Protein AF-A0A1D9G0J6-F1 (afdb_monomer)

Foldseek 3Di:
DDDDDDDPPPPPPPPDDPDPPDPVVVVVVVVVVLVPDDPVVVVVVVVVCVVCVVVVVVVVVLVVCVVVVVDDLVNDDPVVSVVVVCVVVVHPDDDAPDPVRVCVVVVD

Organism: Moorena producens (strain JHB) (NCBI:txid1454205)

Sequence (108 aa):
MSAVGGCQSATISINTVSQKQPMTKLIQETFEQIAQLSEEQQNALAIFLQKHLALILQQAEREKRIEENTYTINDFNEETQQAIINIEEQKNLTVCANKESLYNELGI

Mean predicted aligned error: 12.99 Å

Secondary structure (DSSP, 8-state):
----------------------HHHHHHHHHHHHHTS-HHHHHHHHHHHHHHHHHHHHHHHHHHHHHTT---GGGS-HHHHHHHHHHHTT-SPPPPSSHHHHHHHHT-

Nearest PDB structures (foldseek):
  4ml0-assembly2_E  TM=4.414E-01  e=3.117E-01  Escherichia coli B str. REL606

Structure (mmCIF, N/CA/C/O backbone):
data_AF-A0A1D9G0J6-F1
#
_entry.id   AF-A0A1D9G0J6-F1
#
loop_
_atom_site.group_PDB
_atom_site.id
_atom_site.type_symbol
_atom_site.label_atom_id
_atom_site.label_alt_id
_atom_site.label_comp_id
_atom_site.label_asym_id
_atom_site.label_entity_id
_atom_site.label_seq_id
_atom_site.pdbx_PDB_ins_code
_atom_site.Cartn_x
_atom_site.Cartn_y
_atom_site.Cartn_z
_atom_site.occupancy
_atom_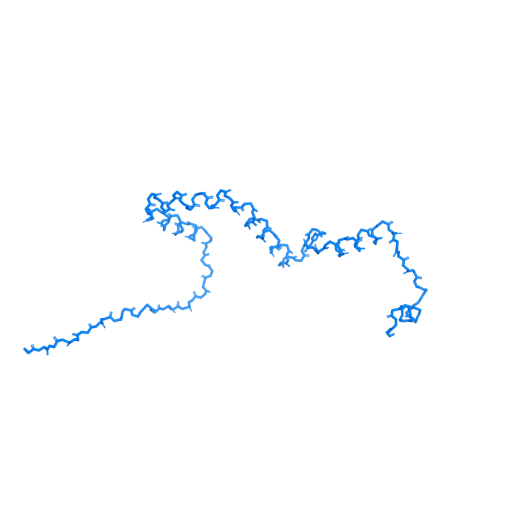site.B_iso_or_equiv
_atom_site.auth_seq_id
_atom_site.auth_comp_id
_atom_site.auth_asym_id
_atom_site.auth_atom_id
_atom_site.pdbx_PDB_model_num
ATOM 1 N N . MET A 1 1 ? -13.475 -45.121 49.593 1.00 40.81 1 MET A N 1
ATOM 2 C CA . MET A 1 1 ? -13.588 -45.735 48.255 1.00 40.81 1 MET A CA 1
ATOM 3 C C . MET A 1 1 ? -13.865 -44.620 47.270 1.00 40.81 1 MET A C 1
ATOM 5 O O . MET A 1 1 ? -14.841 -43.905 47.442 1.00 40.81 1 MET A O 1
ATOM 9 N N . SER A 1 2 ? -12.933 -44.419 46.345 1.00 39.56 2 SER A N 1
ATOM 10 C CA . SER A 1 2 ? -12.897 -43.329 45.369 1.00 39.56 2 SER A CA 1
ATOM 11 C C . SER A 1 2 ? -13.542 -43.759 44.047 1.00 39.56 2 SER A C 1
ATOM 13 O O . SER A 1 2 ? -13.296 -44.874 43.599 1.00 39.56 2 SER A O 1
ATOM 15 N N . ALA A 1 3 ? -14.294 -42.863 43.410 1.00 42.66 3 ALA A N 1
ATOM 16 C CA . ALA A 1 3 ? -14.649 -42.864 41.982 1.00 42.66 3 ALA A CA 1
ATOM 17 C C . ALA A 1 3 ? -14.933 -41.385 41.641 1.00 42.66 3 ALA A C 1
ATOM 19 O O . ALA A 1 3 ? -15.783 -40.789 42.292 1.00 42.66 3 ALA A O 1
ATOM 20 N N . VAL A 1 4 ? -14.122 -40.618 40.903 1.00 41.66 4 VAL A N 1
ATOM 21 C CA . VAL A 1 4 ? -13.587 -40.721 39.527 1.00 41.66 4 VAL A CA 1
ATOM 22 C C . VAL A 1 4 ? -14.685 -40.771 38.458 1.00 41.66 4 VAL A C 1
ATOM 24 O O . VAL A 1 4 ? -15.420 -41.747 38.379 1.00 41.66 4 VAL A O 1
ATOM 27 N N . GLY A 1 5 ? -14.697 -39.750 37.589 1.00 34.03 5 GLY A N 1
ATOM 28 C CA . GLY A 1 5 ? -15.377 -39.737 36.284 1.00 34.03 5 GLY A CA 1
ATOM 29 C C . GLY A 1 5 ? -16.600 -38.810 36.231 1.00 34.03 5 GLY A C 1
ATOM 30 O O . GLY A 1 5 ? -17.529 -38.991 36.997 1.00 34.03 5 GLY A O 1
ATOM 31 N N . GLY A 1 6 ? -16.702 -37.806 35.362 1.00 33.75 6 GLY A N 1
ATOM 32 C CA . GLY A 1 6 ? -15.866 -37.456 34.223 1.00 33.75 6 GLY A CA 1
ATOM 33 C C . GLY A 1 6 ? -16.161 -36.031 33.745 1.00 33.75 6 GLY A C 1
ATOM 34 O O . GLY A 1 6 ? -17.272 -35.522 33.888 1.00 33.75 6 GLY A O 1
ATOM 35 N N . CYS A 1 7 ? -15.131 -35.395 33.187 1.00 37.44 7 CYS A N 1
ATOM 36 C CA . CYS A 1 7 ? -15.232 -34.146 32.446 1.00 37.44 7 CYS A CA 1
ATOM 37 C C . CYS A 1 7 ? -16.198 -34.326 31.272 1.00 37.44 7 CYS A C 1
ATOM 39 O O . CYS A 1 7 ? -15.913 -35.091 30.350 1.00 37.44 7 CYS A O 1
ATOM 41 N N . GLN A 1 8 ? -17.307 -33.592 31.269 1.00 47.00 8 GLN A N 1
ATOM 42 C CA . GLN A 1 8 ? -18.067 -33.384 30.046 1.00 47.00 8 GLN A CA 1
ATOM 43 C C . GLN A 1 8 ? -17.278 -32.394 29.189 1.00 47.00 8 GLN A C 1
ATOM 45 O O . GLN A 1 8 ? -17.261 -31.191 29.440 1.00 47.00 8 GLN A O 1
ATOM 50 N N . SER A 1 9 ? -16.547 -32.933 28.216 1.00 46.94 9 SER A N 1
ATOM 51 C CA . SER A 1 9 ? -15.967 -32.152 27.131 1.00 46.94 9 SER A CA 1
ATOM 52 C C . SER A 1 9 ? -17.122 -31.552 26.329 1.00 46.94 9 SER A C 1
ATOM 54 O O . SER A 1 9 ? -17.823 -32.262 25.611 1.00 46.94 9 SER A O 1
ATOM 56 N N . ALA A 1 10 ? -17.356 -30.250 26.485 1.00 44.72 10 ALA A N 1
ATOM 57 C CA . ALA A 1 10 ? -18.235 -29.508 25.596 1.00 44.72 10 ALA A CA 1
ATOM 58 C C . ALA A 1 10 ? -17.515 -29.361 24.249 1.00 44.72 10 ALA A C 1
ATOM 60 O O . ALA A 1 10 ? -16.697 -28.467 24.047 1.00 44.72 10 ALA A O 1
ATOM 61 N N . THR A 1 11 ? -17.770 -30.298 23.339 1.00 42.00 11 THR A N 1
ATOM 62 C CA . THR A 1 11 ? -17.309 -30.206 21.955 1.00 42.00 11 THR A CA 1
ATOM 63 C C . THR A 1 11 ? -18.095 -29.096 21.260 1.00 42.00 11 THR A C 1
ATOM 65 O O . THR A 1 11 ? -19.248 -29.287 20.871 1.00 42.00 11 THR A O 1
ATOM 68 N N . ILE A 1 12 ? -17.488 -27.917 21.113 1.00 48.00 12 ILE A N 1
ATOM 69 C CA . ILE A 1 12 ? -18.024 -26.856 20.257 1.00 48.00 12 ILE A CA 1
ATOM 70 C C . ILE A 1 12 ? -17.902 -27.351 18.814 1.00 48.00 12 ILE A C 1
ATOM 72 O O . ILE A 1 12 ? -16.814 -27.409 18.245 1.00 48.00 12 ILE A O 1
ATOM 76 N N . SER A 1 13 ? -19.031 -27.761 18.239 1.00 42.25 13 SER A N 1
ATOM 77 C CA . SER A 1 13 ? -19.131 -28.121 16.826 1.00 42.25 13 SER A CA 1
ATOM 78 C C . SER A 1 13 ? -19.088 -26.841 15.998 1.00 42.25 13 SER A C 1
ATOM 80 O O . SER A 1 13 ? -20.086 -26.131 15.885 1.00 42.25 13 SER A O 1
ATOM 82 N N . ILE A 1 14 ? -17.922 -26.523 15.439 1.00 46.53 14 ILE A N 1
ATOM 83 C CA . ILE A 1 14 ? -17.772 -25.415 14.496 1.00 46.53 14 ILE A CA 1
ATOM 84 C C . ILE A 1 14 ? -18.255 -25.921 13.132 1.00 46.53 14 ILE A C 1
ATOM 86 O O . ILE A 1 14 ? -17.469 -26.402 12.319 1.00 46.53 14 ILE A O 1
ATOM 90 N N . ASN A 1 15 ? -19.568 -25.871 12.894 1.00 44.38 15 ASN A N 1
ATOM 91 C CA . ASN A 1 15 ? -20.106 -26.064 11.550 1.00 44.38 15 ASN A CA 1
ATOM 92 C C . ASN A 1 15 ? -19.705 -24.857 10.697 1.00 44.38 15 ASN A C 1
ATOM 94 O O . ASN A 1 15 ? -20.268 -23.769 10.805 1.00 44.38 15 ASN A O 1
ATOM 98 N N . THR A 1 16 ? -18.703 -25.070 9.853 1.00 51.59 16 THR A N 1
ATOM 99 C CA . THR A 1 16 ? -18.258 -24.156 8.809 1.00 51.59 16 THR A CA 1
ATOM 100 C C . THR A 1 16 ? -19.323 -24.052 7.719 1.00 51.59 16 THR A C 1
ATOM 102 O O . THR A 1 16 ? -19.362 -24.833 6.773 1.00 51.59 16 THR A O 1
ATOM 105 N N . VAL A 1 17 ? -20.180 -23.037 7.823 1.00 46.44 17 VAL A N 1
ATOM 106 C CA . VAL A 1 17 ? -20.924 -22.505 6.676 1.00 46.44 17 VAL A CA 1
ATOM 107 C C . VAL A 1 17 ? -20.405 -21.096 6.431 1.00 46.44 17 VAL A C 1
ATOM 109 O O . VAL A 1 17 ? -20.733 -20.158 7.153 1.00 46.44 17 VAL A O 1
ATOM 112 N N . SER A 1 18 ? -19.542 -20.972 5.422 1.00 48.12 18 SER A N 1
ATOM 113 C CA . SER A 1 18 ? -18.983 -19.708 4.936 1.00 48.12 18 SER A CA 1
ATOM 114 C C . SER A 1 18 ? -20.080 -18.893 4.245 1.00 48.12 18 SER A C 1
ATOM 116 O O . SER A 1 18 ? -20.194 -18.859 3.022 1.00 48.12 18 SER A O 1
ATOM 118 N N . GLN A 1 19 ? -20.950 -18.277 5.040 1.00 53.94 19 GLN A N 1
ATOM 119 C CA . GLN A 1 19 ? -21.749 -17.139 4.614 1.00 53.94 19 GLN A CA 1
ATOM 120 C C . GLN A 1 19 ? -21.083 -15.900 5.196 1.00 53.94 19 GLN A C 1
ATOM 122 O O . GLN A 1 19 ? -21.027 -15.733 6.412 1.00 53.94 19 GLN A O 1
ATOM 127 N N . LYS A 1 20 ? -20.542 -15.046 4.321 1.00 56.25 20 LYS A N 1
ATOM 128 C CA . LYS A 1 20 ? -19.987 -13.740 4.692 1.00 56.25 20 LYS A CA 1
ATOM 129 C C . LYS A 1 20 ? -21.116 -12.964 5.387 1.00 56.25 20 LYS A C 1
ATOM 131 O O . LYS A 1 20 ? -22.065 -12.548 4.723 1.00 56.25 20 LYS A O 1
ATOM 136 N N . GLN A 1 21 ? -21.084 -12.872 6.720 1.00 66.44 21 GLN A N 1
ATOM 137 C CA . GLN A 1 21 ? -22.110 -12.158 7.483 1.00 66.44 21 GLN A CA 1
ATOM 138 C C . GLN A 1 21 ? -22.208 -10.711 6.965 1.00 66.44 21 GLN A C 1
ATOM 140 O O . GLN A 1 21 ? -21.180 -10.113 6.630 1.00 66.44 21 GLN A O 1
ATOM 145 N N . PRO A 1 22 ? -23.416 -10.123 6.888 1.00 76.94 22 PRO A N 1
ATOM 146 C CA . PRO A 1 22 ? -23.558 -8.723 6.516 1.00 76.94 22 PRO A CA 1
ATOM 147 C C . PRO A 1 22 ? -22.785 -7.847 7.508 1.00 76.94 22 PRO A C 1
ATOM 149 O O . PRO A 1 22 ? -22.882 -8.043 8.719 1.00 76.94 22 PRO A O 1
ATOM 152 N N . MET A 1 23 ? -22.021 -6.884 6.987 1.00 79.38 23 MET A N 1
ATOM 153 C CA . MET A 1 23 ? -21.081 -6.052 7.754 1.00 79.38 23 MET A CA 1
ATOM 154 C C . MET A 1 23 ? -21.730 -5.400 8.985 1.00 79.38 23 MET A C 1
ATOM 156 O O . MET A 1 23 ? -21.132 -5.350 10.054 1.00 79.38 23 MET A O 1
ATOM 160 N N . THR A 1 24 ? -22.987 -4.972 8.864 1.00 83.94 24 THR A N 1
ATOM 161 C CA . THR A 1 24 ? -23.784 -4.410 9.964 1.00 83.94 24 THR A CA 1
ATOM 162 C C . THR A 1 24 ? -23.986 -5.383 11.122 1.00 83.94 24 THR A C 1
ATOM 164 O O . THR A 1 24 ? -23.919 -4.968 12.275 1.00 83.94 24 THR A O 1
ATOM 167 N N . LYS A 1 25 ? -24.179 -6.675 10.841 1.00 86.50 25 LYS A N 1
ATOM 168 C CA . LYS A 1 25 ? -24.345 -7.701 11.875 1.00 86.50 25 LYS A CA 1
ATOM 169 C C . LYS A 1 25 ? -23.031 -7.976 12.607 1.00 86.50 25 LYS A C 1
ATOM 171 O O . LYS A 1 25 ? -23.028 -8.029 13.829 1.00 86.50 25 LYS A O 1
ATOM 176 N N . LEU A 1 26 ? -21.919 -8.055 11.874 1.00 87.44 26 LEU A N 1
ATOM 177 C CA . LEU A 1 26 ? -20.587 -8.233 12.460 1.00 87.44 26 LEU A CA 1
ATOM 178 C C . LEU A 1 26 ? -20.200 -7.057 13.370 1.00 87.44 26 LEU A C 1
ATOM 180 O O . LEU A 1 26 ? -19.688 -7.261 14.469 1.00 87.44 26 LEU A O 1
ATOM 184 N N . ILE A 1 27 ? -20.468 -5.823 12.929 1.00 90.00 27 ILE A N 1
ATOM 185 C CA . ILE A 1 27 ? -20.224 -4.615 13.729 1.00 90.00 27 ILE A CA 1
ATOM 186 C C . ILE A 1 27 ? -21.038 -4.662 15.025 1.00 90.00 27 ILE A C 1
ATOM 188 O O . ILE A 1 27 ? -20.497 -4.416 16.101 1.00 90.00 27 ILE A O 1
ATOM 192 N N . GLN A 1 28 ? -22.321 -5.013 14.933 1.00 91.25 28 GLN A N 1
ATOM 193 C CA . GLN A 1 28 ? -23.189 -5.101 16.100 1.00 91.25 28 GLN A CA 1
ATOM 194 C C . GLN A 1 28 ? -22.735 -6.186 17.088 1.00 91.25 28 GLN A C 1
ATOM 196 O O . GLN A 1 28 ? -22.567 -5.890 18.268 1.00 91.25 28 GLN A O 1
ATOM 201 N N . GLU A 1 29 ? -22.435 -7.395 16.603 1.00 94.31 29 GLU A N 1
ATOM 202 C CA . GLU A 1 29 ? -21.897 -8.491 17.423 1.00 94.31 29 GLU A CA 1
ATOM 203 C C . GLU A 1 29 ? -20.571 -8.094 18.102 1.00 94.31 29 GLU A C 1
ATOM 205 O O . GLU A 1 29 ? -20.325 -8.452 19.252 1.00 94.31 29 GLU A O 1
ATOM 210 N N . THR A 1 30 ? -19.731 -7.307 17.423 1.00 92.44 30 THR A N 1
ATOM 211 C CA . THR A 1 30 ? -18.462 -6.808 17.977 1.00 92.44 30 THR A CA 1
ATOM 212 C C . THR A 1 30 ? -18.697 -5.816 19.117 1.00 92.44 30 THR A C 1
ATOM 214 O O . THR A 1 30 ? -18.061 -5.926 20.164 1.00 92.44 30 THR A O 1
ATOM 217 N N . PHE A 1 31 ? -19.623 -4.864 18.965 1.00 93.38 31 PHE A N 1
ATOM 218 C CA . PHE A 1 31 ? -19.952 -3.924 20.042 1.00 93.38 31 PHE A CA 1
ATOM 219 C C . PHE A 1 31 ? -20.579 -4.618 21.252 1.00 93.38 31 PHE A C 1
ATOM 221 O O . PHE A 1 31 ? -20.253 -4.272 22.387 1.00 93.38 31 PHE A O 1
ATOM 228 N N . GLU A 1 32 ? -21.430 -5.618 21.028 1.00 95.00 32 GLU A N 1
ATOM 229 C CA . GLU A 1 32 ? -22.011 -6.426 22.103 1.00 95.00 32 GLU A CA 1
ATOM 230 C C . GLU A 1 32 ? -20.936 -7.207 22.869 1.00 95.00 32 GLU A C 1
ATOM 232 O O . GLU A 1 32 ? -20.970 -7.250 24.097 1.00 95.00 32 GLU A O 1
ATOM 237 N N . GLN A 1 33 ? -19.939 -7.763 22.173 1.00 94.94 33 GLN A N 1
ATOM 238 C CA . GLN A 1 33 ? -18.793 -8.418 22.810 1.00 94.94 33 GLN A CA 1
ATOM 239 C C . GLN A 1 33 ? -17.940 -7.433 23.614 1.00 94.94 33 GLN A C 1
ATOM 241 O O . GLN A 1 33 ? -17.564 -7.736 24.743 1.00 94.94 33 GLN A O 1
ATOM 246 N N . ILE A 1 34 ? -17.673 -6.238 23.076 1.00 94.38 34 ILE A N 1
ATOM 247 C CA . ILE A 1 34 ? -16.928 -5.189 23.791 1.00 94.38 34 ILE A CA 1
ATOM 248 C C . ILE A 1 34 ? -17.677 -4.763 25.059 1.00 94.38 34 ILE A C 1
ATOM 250 O O . ILE A 1 34 ? -17.056 -4.598 26.106 1.00 94.38 34 ILE A O 1
ATOM 254 N N . ALA A 1 35 ? -19.005 -4.640 24.996 1.00 93.44 35 ALA A N 1
ATOM 255 C CA . ALA A 1 35 ? -19.832 -4.282 26.147 1.00 93.44 35 ALA A CA 1
ATOM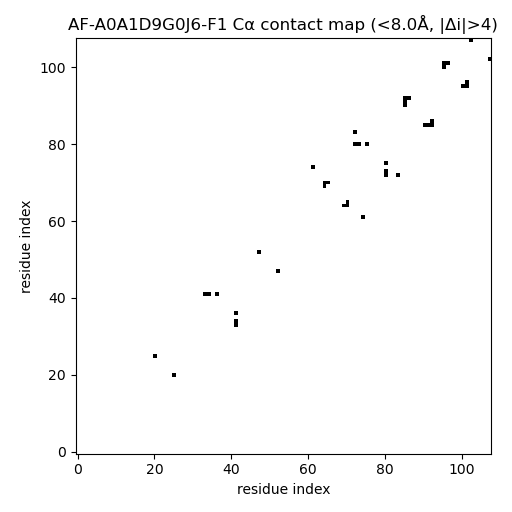 256 C C . ALA A 1 35 ? -19.813 -5.342 27.266 1.00 93.44 35 ALA A C 1
ATOM 258 O O . ALA A 1 35 ? -20.083 -5.010 28.418 1.00 93.44 35 ALA A O 1
ATOM 259 N N . GLN A 1 36 ? -19.483 -6.599 26.947 1.00 96.31 36 GLN A N 1
ATOM 260 C CA . GLN A 1 36 ? -19.316 -7.674 27.933 1.00 96.31 36 GLN A CA 1
ATOM 261 C C . GLN A 1 36 ? -17.933 -7.679 28.608 1.00 96.31 36 GLN A C 1
ATOM 263 O O . GLN A 1 36 ? -17.743 -8.400 29.588 1.00 96.31 36 GLN A O 1
ATOM 268 N N . LEU A 1 37 ? -16.967 -6.897 28.113 1.00 96.12 37 LEU A N 1
ATOM 269 C CA . LEU A 1 37 ? -15.641 -6.777 28.722 1.00 96.12 37 LEU A CA 1
ATOM 270 C C . LEU A 1 37 ? -15.692 -5.952 30.013 1.00 96.12 37 LEU A C 1
ATOM 272 O O . LEU A 1 37 ? -16.540 -5.071 30.167 1.00 96.12 37 LEU A O 1
ATOM 276 N N . SER A 1 38 ? -14.741 -6.189 30.921 1.00 97.56 38 SER A N 1
ATOM 277 C CA . SER A 1 38 ? -14.579 -5.337 32.105 1.00 97.56 38 SER A CA 1
ATOM 278 C C . SER A 1 38 ? -14.138 -3.920 31.720 1.00 97.56 38 SER A C 1
ATOM 280 O O . SER A 1 38 ? -13.541 -3.709 30.665 1.00 97.56 38 SER A O 1
ATOM 282 N N . GLU A 1 39 ? -14.372 -2.940 32.594 1.00 95.62 39 GLU A N 1
ATOM 283 C CA . GLU A 1 39 ? -13.972 -1.545 32.353 1.00 95.62 39 GLU A CA 1
ATOM 284 C C . GLU A 1 39 ? -12.466 -1.407 32.063 1.00 95.62 39 GLU A C 1
ATOM 286 O O . GLU A 1 39 ? -12.063 -0.695 31.146 1.00 95.62 39 GLU A O 1
ATOM 291 N N . GLU A 1 40 ? -11.626 -2.156 32.782 1.00 96.81 40 GLU A N 1
ATOM 292 C CA . GLU A 1 40 ? -10.177 -2.179 32.557 1.00 96.81 40 GLU A CA 1
ATOM 293 C C . GLU A 1 40 ? -9.819 -2.706 31.157 1.00 96.81 40 GLU A C 1
ATOM 295 O O . GLU A 1 40 ? -8.975 -2.132 30.467 1.00 96.81 40 GLU A O 1
ATOM 300 N N . GLN A 1 41 ? -10.503 -3.758 30.697 1.00 96.81 41 GLN A N 1
ATOM 301 C CA . GLN A 1 41 ? -10.313 -4.319 29.358 1.00 96.81 41 GLN A CA 1
ATOM 302 C C . GLN A 1 41 ? -10.819 -3.375 28.263 1.00 96.81 41 GLN A C 1
ATOM 304 O O . GLN A 1 41 ? -10.160 -3.230 27.232 1.00 96.81 41 GLN A O 1
ATOM 309 N N . GLN A 1 42 ? -11.947 -2.698 28.489 1.00 95.56 42 GLN A N 1
ATOM 310 C CA . GLN A 1 42 ? -12.462 -1.678 27.574 1.00 95.56 42 GLN A CA 1
ATOM 311 C C . GLN A 1 42 ? -11.477 -0.508 27.447 1.00 95.56 42 GLN A C 1
ATOM 313 O O . GLN A 1 42 ? -11.180 -0.074 26.334 1.00 95.56 42 GLN A O 1
ATOM 318 N N . ASN A 1 43 ? -10.895 -0.050 28.559 1.00 96.62 43 ASN A N 1
ATOM 319 C CA . ASN A 1 43 ? -9.872 0.997 28.548 1.00 96.62 43 ASN A CA 1
ATOM 320 C C . ASN A 1 43 ? -8.594 0.555 27.825 1.00 96.62 43 ASN A C 1
ATOM 322 O O . ASN A 1 43 ? -8.051 1.306 27.012 1.00 96.62 43 ASN A O 1
ATOM 326 N N . ALA A 1 44 ? -8.119 -0.668 28.074 1.00 96.81 44 ALA A N 1
ATOM 327 C CA . ALA A 1 44 ? -6.958 -1.213 27.375 1.00 96.81 44 ALA A CA 1
ATOM 328 C C . ALA A 1 44 ? -7.195 -1.285 25.856 1.00 96.81 44 ALA A C 1
ATOM 330 O O . ALA A 1 44 ? -6.327 -0.884 25.077 1.00 96.81 44 ALA A O 1
ATOM 331 N N . LEU A 1 45 ? -8.385 -1.726 25.436 1.00 95.62 45 LEU A N 1
ATOM 332 C CA . LEU A 1 45 ? -8.786 -1.755 24.031 1.00 95.62 45 LEU A CA 1
ATOM 333 C C . LEU A 1 45 ? -8.846 -0.346 23.427 1.00 95.62 45 LEU A C 1
ATOM 335 O O . LEU A 1 45 ? -8.318 -0.132 22.337 1.00 95.62 45 LEU A O 1
ATOM 339 N N . ALA A 1 46 ? -9.429 0.625 24.133 1.00 95.12 46 ALA A N 1
ATOM 340 C CA . ALA A 1 46 ? -9.497 2.011 23.676 1.00 95.12 46 ALA A CA 1
ATOM 341 C C . ALA A 1 46 ? -8.097 2.606 23.455 1.00 95.12 46 ALA A C 1
ATOM 343 O O . ALA A 1 46 ? -7.836 3.199 22.408 1.00 95.12 46 ALA A O 1
ATOM 344 N N . ILE A 1 47 ? -7.169 2.382 24.392 1.00 96.62 47 ILE A N 1
ATOM 345 C CA . ILE A 1 47 ? -5.772 2.826 24.272 1.00 96.62 47 ILE A CA 1
ATOM 346 C C . ILE A 1 47 ? -5.076 2.133 23.097 1.00 96.62 47 ILE A C 1
ATOM 348 O O . ILE A 1 47 ? -4.342 2.779 22.346 1.00 96.62 47 ILE A O 1
ATOM 352 N N . PHE A 1 48 ? -5.285 0.826 22.927 1.00 96.44 48 PHE A N 1
ATOM 353 C CA . PHE A 1 48 ? -4.708 0.074 21.816 1.00 96.44 48 PHE A CA 1
ATOM 354 C C . PHE A 1 48 ? -5.187 0.628 20.470 1.00 96.44 48 PHE A C 1
ATOM 356 O O . PHE A 1 48 ? -4.369 0.954 19.608 1.00 96.44 48 PHE A O 1
ATOM 3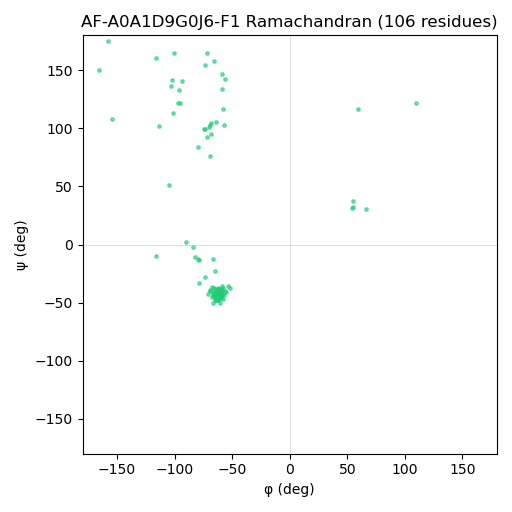63 N N . LEU A 1 49 ? -6.499 0.808 20.310 1.00 94.62 49 LEU A N 1
ATOM 364 C CA . LEU A 1 49 ? -7.079 1.385 19.101 1.00 94.62 49 LEU A CA 1
ATOM 365 C C . LEU A 1 49 ? -6.553 2.803 18.871 1.00 94.62 49 LEU A C 1
ATOM 367 O O . LEU A 1 49 ? -6.094 3.101 17.776 1.00 94.62 49 LEU A O 1
ATOM 371 N N . GLN A 1 50 ? -6.506 3.654 19.895 1.00 95.25 50 GLN A N 1
ATOM 372 C CA . GLN A 1 50 ? -5.977 5.012 19.757 1.00 95.25 50 GLN A CA 1
ATOM 373 C C . GLN A 1 50 ? -4.526 5.032 19.245 1.00 95.25 50 GLN A C 1
ATOM 375 O O . GLN A 1 50 ? -4.170 5.893 18.443 1.00 95.25 50 GLN A O 1
ATOM 380 N N . LYS A 1 51 ? -3.691 4.082 19.681 1.00 95.94 51 LYS A N 1
ATOM 381 C CA . LYS A 1 51 ? -2.284 3.990 19.266 1.00 95.94 51 LYS A CA 1
ATOM 382 C C . LYS A 1 51 ? -2.091 3.377 17.880 1.00 95.94 51 LYS A C 1
ATOM 384 O O . LYS A 1 51 ? -1.147 3.751 17.191 1.00 95.94 51 LYS A O 1
ATOM 389 N N . HIS A 1 52 ? -2.940 2.430 17.485 1.00 95.62 52 HIS A N 1
ATOM 390 C CA . HIS A 1 52 ? -2.684 1.574 16.322 1.00 95.62 52 HIS A CA 1
ATOM 391 C C . HIS A 1 52 ? -3.685 1.736 15.172 1.00 95.62 52 HIS A C 1
ATOM 393 O O . HIS A 1 52 ? -3.418 1.239 14.080 1.00 95.62 52 HIS A O 1
ATOM 399 N N . LEU A 1 53 ? -4.799 2.452 15.362 1.00 93.94 53 LEU A N 1
ATOM 400 C CA . LEU A 1 53 ? -5.861 2.570 14.357 1.00 93.94 53 LEU A CA 1
ATOM 401 C C . LEU A 1 53 ? -5.351 3.120 13.024 1.00 93.94 53 LEU A C 1
ATOM 403 O O . LEU A 1 53 ? -5.689 2.574 11.981 1.00 93.94 53 LEU A O 1
ATOM 407 N N . ALA A 1 54 ? -4.502 4.151 13.047 1.00 93.44 54 ALA A N 1
ATOM 408 C CA . ALA A 1 54 ? -3.952 4.732 11.823 1.00 93.44 54 ALA A CA 1
ATOM 409 C C . ALA A 1 54 ? -3.169 3.701 10.991 1.00 93.44 54 ALA A C 1
ATOM 411 O O . ALA A 1 54 ? -3.365 3.608 9.783 1.00 93.44 54 ALA A O 1
ATOM 412 N N . LEU A 1 55 ? -2.342 2.880 11.647 1.00 93.81 55 LEU A N 1
ATOM 413 C CA . LEU A 1 55 ? -1.567 1.830 10.986 1.00 93.81 55 LEU A CA 1
ATOM 414 C C . LEU A 1 55 ? -2.478 0.735 10.414 1.00 93.81 55 LEU A C 1
ATOM 416 O O . LEU A 1 55 ? -2.270 0.283 9.292 1.00 93.81 55 LEU A O 1
ATOM 420 N N . ILE A 1 56 ? -3.502 0.332 11.172 1.00 94.06 56 ILE A N 1
ATOM 421 C CA . ILE A 1 56 ? -4.481 -0.674 10.736 1.00 94.06 56 ILE A CA 1
ATOM 422 C C . ILE A 1 56 ? -5.233 -0.186 9.492 1.00 94.06 56 ILE A C 1
ATOM 424 O O . ILE A 1 56 ? -5.363 -0.933 8.525 1.00 94.06 56 ILE A O 1
ATOM 428 N N . LEU A 1 57 ? -5.694 1.068 9.494 1.00 93.12 57 LEU A N 1
ATOM 429 C CA . LEU A 1 57 ? -6.401 1.657 8.356 1.00 93.12 57 LEU A CA 1
ATOM 430 C C . LEU A 1 57 ? -5.496 1.767 7.127 1.00 93.12 57 LEU A C 1
ATOM 432 O O . LEU A 1 57 ? -5.903 1.372 6.039 1.00 93.12 57 LEU A O 1
ATOM 436 N N . GLN A 1 58 ? -4.252 2.216 7.304 1.00 90.69 58 GLN A N 1
ATOM 437 C CA . GLN A 1 58 ? -3.285 2.303 6.211 1.00 90.69 58 GLN A CA 1
ATOM 438 C C . GLN A 1 58 ? -3.011 0.931 5.577 1.00 90.69 58 GLN A C 1
ATOM 440 O O . GLN A 1 58 ? -2.940 0.812 4.351 1.00 90.69 58 GLN A O 1
ATOM 445 N N . GLN A 1 59 ? -2.879 -0.112 6.400 1.00 91.12 59 GLN A N 1
ATOM 446 C CA . GLN A 1 59 ? -2.682 -1.477 5.921 1.00 91.12 59 GLN A CA 1
ATOM 447 C C . GLN A 1 59 ? -3.917 -1.992 5.166 1.00 91.12 59 GLN A C 1
ATOM 449 O O . GLN A 1 59 ? -3.771 -2.534 4.072 1.00 91.12 59 GLN A O 1
ATOM 454 N N . ALA A 1 60 ? -5.124 -1.762 5.691 1.00 91.88 60 ALA A N 1
ATOM 455 C CA . ALA A 1 60 ? -6.370 -2.161 5.033 1.00 91.88 60 ALA A CA 1
ATOM 456 C C . ALA A 1 60 ? -6.570 -1.453 3.680 1.00 91.88 60 ALA A C 1
ATOM 458 O O . ALA A 1 60 ? -6.985 -2.070 2.701 1.00 91.88 60 ALA A O 1
ATOM 459 N N . GLU A 1 61 ? -6.236 -0.164 3.594 1.00 91.75 61 GLU A N 1
ATOM 460 C CA . GLU A 1 61 ? -6.273 0.578 2.332 1.00 91.75 61 GLU A CA 1
ATOM 461 C C . GLU A 1 61 ? -5.266 0.034 1.316 1.00 91.75 61 GLU A C 1
ATOM 463 O O . GLU A 1 61 ? -5.587 -0.073 0.132 1.00 91.75 61 GLU A O 1
ATOM 468 N N . ARG A 1 62 ? -4.059 -0.331 1.764 1.00 89.81 62 ARG A N 1
ATOM 469 C CA . ARG A 1 62 ? -3.047 -0.959 0.908 1.00 89.81 62 ARG A CA 1
ATOM 470 C C . ARG A 1 62 ? -3.523 -2.306 0.373 1.00 89.81 62 ARG A C 1
ATOM 472 O O . ARG A 1 62 ? -3.423 -2.546 -0.825 1.00 89.81 62 ARG A O 1
ATOM 479 N N . GLU A 1 63 ? -4.062 -3.164 1.232 1.00 90.88 63 GLU A N 1
ATOM 480 C CA . GLU A 1 63 ? -4.607 -4.466 0.829 1.00 90.88 63 GLU A CA 1
ATOM 481 C C . GLU A 1 63 ? -5.742 -4.316 -0.182 1.00 90.88 63 GLU A C 1
ATOM 483 O O . GLU A 1 63 ? -5.744 -5.002 -1.204 1.00 90.88 63 GLU A O 1
ATOM 488 N N . LYS A 1 64 ? -6.642 -3.351 0.039 1.00 91.88 64 LYS A N 1
ATOM 489 C CA . LYS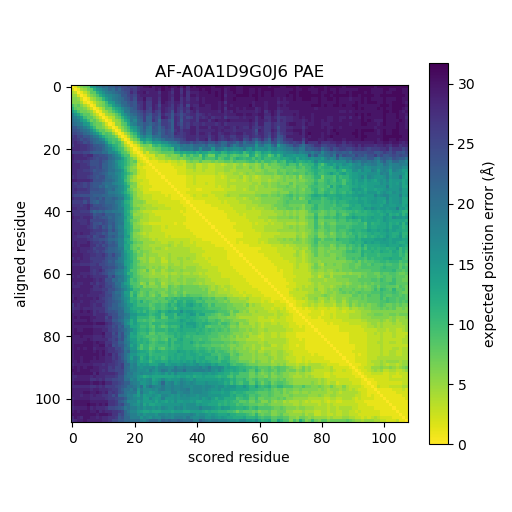 A 1 64 ? -7.702 -3.025 -0.916 1.00 91.88 64 LY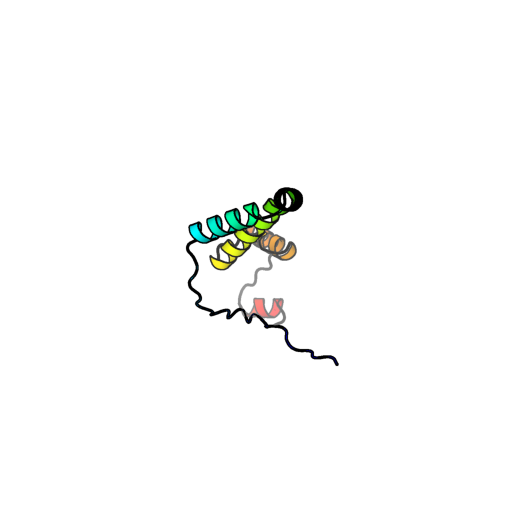S A CA 1
ATOM 490 C C . LYS A 1 64 ? -7.138 -2.602 -2.276 1.00 91.88 64 LYS A C 1
ATOM 492 O O . LYS A 1 64 ? -7.600 -3.094 -3.300 1.00 91.88 64 LYS A O 1
ATOM 497 N N . ARG A 1 65 ? -6.124 -1.727 -2.308 1.00 92.00 65 ARG A N 1
ATOM 498 C CA . ARG A 1 65 ? -5.482 -1.318 -3.571 1.00 92.00 65 ARG A CA 1
ATOM 499 C C . ARG A 1 65 ? -4.847 -2.493 -4.308 1.00 92.00 65 ARG A C 1
ATOM 501 O O . ARG A 1 65 ? -4.926 -2.556 -5.531 1.00 92.00 65 ARG A O 1
ATOM 508 N N . ILE A 1 66 ? -4.241 -3.430 -3.579 1.00 88.56 66 ILE A N 1
ATOM 509 C CA . ILE A 1 66 ? -3.666 -4.649 -4.160 1.00 88.56 66 ILE A CA 1
ATOM 510 C C . ILE A 1 66 ? -4.770 -5.523 -4.770 1.00 88.56 66 ILE A C 1
ATOM 512 O O . ILE A 1 66 ? -4.633 -5.950 -5.912 1.00 88.56 66 ILE A O 1
ATOM 516 N N . GLU A 1 67 ? -5.867 -5.760 -4.045 1.00 92.25 67 GLU A N 1
ATOM 517 C CA . GLU A 1 67 ? -7.011 -6.544 -4.540 1.00 92.25 67 GLU A CA 1
ATOM 518 C C . GLU A 1 67 ? -7.629 -5.918 -5.802 1.00 92.25 67 GLU A C 1
ATOM 520 O O . GLU A 1 67 ? -7.950 -6.616 -6.764 1.00 92.25 67 GLU A O 1
ATOM 525 N N . GLU A 1 68 ? -7.745 -4.590 -5.825 1.00 94.69 68 GLU A N 1
ATOM 526 C CA . GLU A 1 68 ? -8.330 -3.834 -6.935 1.00 94.69 68 GLU A CA 1
ATOM 527 C C . GLU A 1 68 ? -7.333 -3.544 -8.076 1.00 94.69 68 GLU A C 1
ATOM 529 O O . GLU A 1 68 ? -7.725 -2.975 -9.094 1.00 94.69 68 GLU A O 1
ATOM 534 N N . ASN A 1 69 ? -6.064 -3.953 -7.952 1.00 91.25 69 ASN A N 1
ATOM 535 C CA . ASN A 1 69 ? -4.964 -3.620 -8.872 1.00 91.25 69 ASN A CA 1
ATOM 536 C C . ASN A 1 69 ? -4.768 -2.103 -9.094 1.00 91.25 69 ASN A C 1
ATOM 538 O O . ASN A 1 69 ? -4.359 -1.665 -10.170 1.00 91.25 69 ASN A O 1
ATOM 542 N N . THR A 1 70 ? -5.042 -1.286 -8.078 1.00 92.94 70 THR A N 1
ATOM 543 C CA . THR A 1 70 ? -4.945 0.184 -8.102 1.00 92.94 70 THR A CA 1
ATOM 544 C C . THR A 1 70 ? -3.704 0.682 -7.352 1.00 92.94 70 THR A C 1
ATOM 546 O O . THR A 1 70 ? -3.777 1.541 -6.474 1.00 92.94 70 THR A O 1
ATOM 549 N N . TYR A 1 71 ? -2.541 0.116 -7.685 1.00 88.31 71 TYR A N 1
ATOM 550 C CA . TYR A 1 71 ? -1.265 0.410 -7.026 1.00 88.31 71 TYR A CA 1
ATOM 551 C C . TYR A 1 71 ? -0.862 1.887 -7.110 1.00 88.31 71 TYR A C 1
ATOM 553 O O . TYR A 1 71 ? -1.071 2.564 -8.117 1.00 88.31 71 TYR A O 1
ATOM 561 N N . THR A 1 72 ? -0.199 2.356 -6.057 1.00 89.00 72 THR A N 1
ATOM 562 C CA . THR A 1 72 ? 0.469 3.657 -5.983 1.00 89.00 72 THR A CA 1
ATOM 563 C C . THR A 1 72 ? 1.970 3.466 -5.801 1.00 89.00 72 THR A C 1
ATOM 565 O O . THR A 1 72 ? 2.419 2.416 -5.343 1.00 89.00 72 THR A O 1
ATOM 568 N N . ILE A 1 73 ? 2.762 4.498 -6.103 1.00 89.31 73 ILE A N 1
ATOM 569 C CA . ILE A 1 73 ? 4.218 4.461 -5.900 1.00 89.31 73 ILE A CA 1
ATOM 570 C C . ILE A 1 73 ? 4.595 4.070 -4.456 1.00 89.31 73 ILE A C 1
ATOM 572 O O . ILE A 1 73 ? 5.509 3.279 -4.244 1.00 89.31 73 ILE A O 1
ATOM 576 N N . ASN A 1 74 ? 3.811 4.509 -3.468 1.00 88.94 74 ASN A N 1
ATOM 577 C CA . ASN A 1 74 ? 4.036 4.232 -2.046 1.00 88.94 74 ASN A CA 1
ATOM 578 C C . ASN A 1 74 ? 3.863 2.757 -1.654 1.00 88.94 74 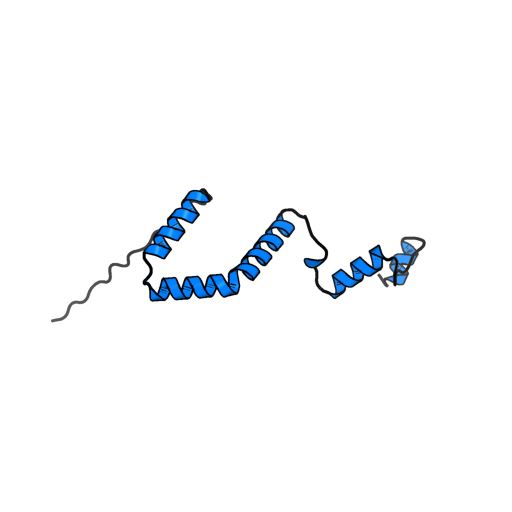ASN A C 1
ATOM 580 O O . ASN A 1 74 ? 4.221 2.374 -0.541 1.00 88.94 74 ASN A O 1
ATOM 584 N N . ASP A 1 75 ? 3.292 1.926 -2.527 1.00 88.75 75 ASP A N 1
ATOM 585 C CA . ASP A 1 75 ? 3.083 0.508 -2.243 1.00 88.75 75 ASP A CA 1
ATOM 586 C C . ASP A 1 75 ? 4.359 -0.334 -2.449 1.00 88.75 75 ASP A C 1
ATOM 588 O O . ASP A 1 75 ? 4.410 -1.484 -1.988 1.00 88.75 75 ASP A O 1
ATOM 592 N N . PHE A 1 7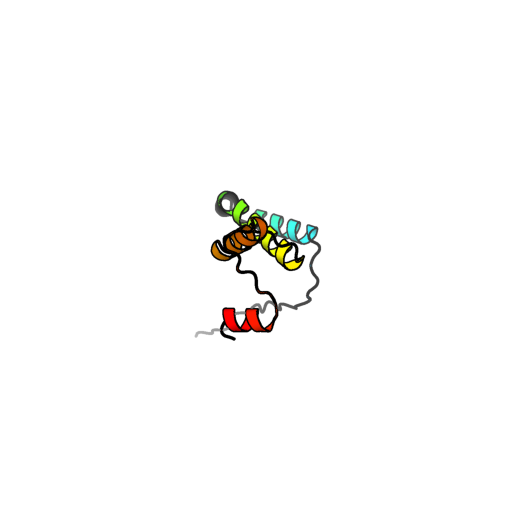6 ? 5.386 0.242 -3.089 1.00 90.00 76 PHE A N 1
ATOM 593 C CA . PHE A 1 76 ? 6.671 -0.390 -3.391 1.00 90.00 76 PHE A CA 1
ATOM 594 C C . PHE A 1 76 ? 7.784 0.011 -2.408 1.00 90.00 76 PHE A C 1
ATOM 596 O O . PHE A 1 76 ? 7.656 0.982 -1.666 1.00 90.00 76 PHE A O 1
ATOM 603 N N . ASN A 1 77 ? 8.894 -0.734 -2.396 1.00 92.75 77 ASN A N 1
ATOM 604 C CA . ASN A 1 77 ? 10.078 -0.374 -1.605 1.00 92.75 77 ASN A CA 1
ATOM 605 C C . ASN A 1 77 ? 10.815 0.844 -2.202 1.00 92.75 77 ASN A C 1
ATOM 607 O O . ASN A 1 77 ? 10.595 1.201 -3.357 1.00 92.75 77 ASN A O 1
ATOM 611 N N . GLU A 1 78 ? 11.711 1.461 -1.427 1.00 95.56 78 GLU A N 1
ATOM 612 C CA . GLU A 1 78 ? 12.435 2.682 -1.827 1.00 95.56 78 GLU A CA 1
ATOM 613 C C . GLU A 1 78 ? 13.189 2.529 -3.157 1.00 95.56 78 GLU A C 1
ATOM 615 O O . GLU A 1 78 ? 13.140 3.418 -4.002 1.00 95.56 78 GLU A O 1
ATOM 620 N N . GLU A 1 79 ? 13.834 1.381 -3.378 1.00 96.38 79 GLU A N 1
ATOM 621 C CA . GLU A 1 79 ? 14.563 1.094 -4.618 1.00 96.38 79 GLU A CA 1
ATOM 622 C C . GLU A 1 79 ? 13.636 1.116 -5.842 1.00 96.38 79 GLU A C 1
ATOM 624 O O . GLU A 1 79 ? 13.932 1.756 -6.850 1.00 96.38 79 GLU A O 1
ATOM 629 N N . THR A 1 80 ? 12.473 0.473 -5.737 1.00 95.38 80 THR A N 1
ATOM 630 C CA . THR A 1 80 ? 11.480 0.435 -6.815 1.00 95.38 80 THR A CA 1
ATOM 631 C C . THR A 1 80 ? 10.841 1.803 -7.025 1.00 95.38 80 THR A C 1
ATOM 633 O O . THR A 1 80 ? 10.646 2.214 -8.166 1.00 95.38 80 THR A O 1
ATOM 636 N N . GLN A 1 81 ? 10.547 2.538 -5.947 1.00 96.12 81 GLN A N 1
ATOM 637 C CA . GLN A 1 81 ? 10.050 3.911 -6.044 1.00 96.12 81 GLN A CA 1
ATOM 638 C C . GLN A 1 81 ? 11.037 4.78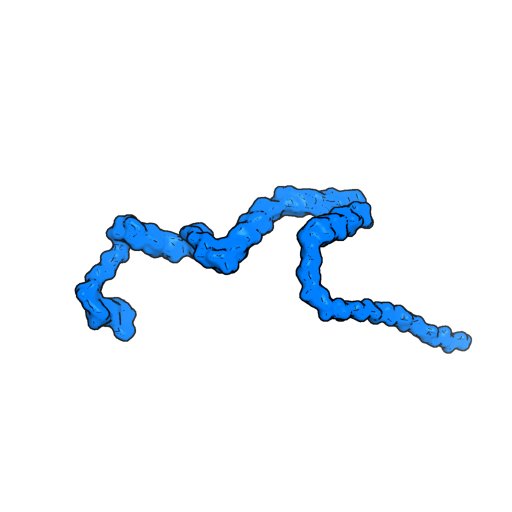9 -6.813 1.00 96.12 81 GLN A C 1
ATOM 640 O O . GLN A 1 81 ? 10.651 5.481 -7.753 1.00 96.12 81 GLN A O 1
ATOM 645 N N . GLN A 1 82 ? 12.325 4.706 -6.476 1.00 96.31 82 GLN A N 1
ATOM 646 C CA . GLN A 1 82 ? 13.358 5.472 -7.159 1.00 96.31 82 GLN A CA 1
ATOM 647 C C . GLN A 1 82 ? 13.520 5.047 -8.623 1.00 96.31 82 GLN A C 1
ATOM 649 O O . GLN A 1 82 ? 13.731 5.902 -9.482 1.00 96.31 82 GLN A O 1
ATOM 654 N N . ALA A 1 83 ? 13.393 3.754 -8.933 1.00 95.56 83 ALA A N 1
ATOM 655 C CA . ALA A 1 83 ? 13.398 3.271 -10.311 1.00 95.56 83 ALA A CA 1
ATOM 656 C C . ALA A 1 83 ? 12.216 3.833 -11.124 1.00 95.56 83 ALA A C 1
ATOM 658 O O . ALA A 1 83 ? 12.415 4.268 -12.256 1.00 95.56 83 ALA A O 1
ATOM 659 N N . ILE A 1 84 ? 11.013 3.893 -10.540 1.00 94.44 84 ILE A N 1
ATOM 660 C CA . ILE A 1 84 ? 9.835 4.517 -11.166 1.00 94.44 84 ILE A CA 1
ATOM 661 C C . ILE A 1 84 ? 10.087 6.010 -11.414 1.00 94.44 84 ILE A C 1
ATOM 663 O O . ILE A 1 84 ? 9.901 6.473 -12.536 1.00 94.44 84 ILE A O 1
ATOM 667 N N . ILE A 1 85 ? 10.596 6.743 -10.418 1.00 95.12 85 ILE A N 1
ATOM 668 C CA . ILE A 1 85 ? 10.931 8.173 -10.552 1.00 95.12 85 ILE A CA 1
ATOM 669 C C . ILE A 1 85 ? 11.965 8.390 -11.664 1.00 95.12 85 ILE A C 1
ATOM 671 O O . ILE A 1 85 ? 11.821 9.293 -12.483 1.00 95.12 85 ILE A O 1
ATOM 675 N N . ASN A 1 86 ? 12.992 7.541 -11.740 1.00 95.38 86 ASN A N 1
ATOM 676 C CA . ASN A 1 86 ? 13.998 7.601 -12.800 1.00 95.38 86 ASN A CA 1
ATOM 677 C C . ASN A 1 86 ? 13.368 7.437 -14.195 1.00 95.38 86 ASN A C 1
ATOM 679 O O . ASN A 1 86 ? 13.758 8.137 -15.128 1.00 95.38 86 ASN A O 1
ATOM 683 N N . ILE A 1 87 ? 12.371 6.558 -14.334 1.00 94.50 87 ILE A N 1
ATOM 684 C CA . ILE A 1 87 ? 11.616 6.381 -15.581 1.00 94.50 87 ILE A CA 1
ATOM 685 C C . ILE A 1 87 ? 10.787 7.630 -15.904 1.00 94.50 87 ILE A C 1
ATOM 687 O O . ILE A 1 87 ? 10.877 8.141 -17.021 1.00 94.50 87 ILE A O 1
ATOM 691 N N . GLU A 1 88 ? 10.012 8.139 -14.944 1.00 93.50 88 GLU A N 1
ATOM 692 C CA . GLU A 1 88 ? 9.132 9.302 -15.131 1.00 93.50 88 GLU A CA 1
ATOM 693 C C . GLU A 1 88 ? 9.913 10.582 -15.460 1.00 93.50 88 GLU A C 1
ATOM 695 O O . GLU A 1 88 ? 9.515 11.355 -16.333 1.00 93.50 88 GLU A O 1
ATOM 700 N N . GLU A 1 89 ? 11.057 10.785 -14.809 1.00 96.12 89 GLU A N 1
ATOM 701 C CA . GLU A 1 89 ? 11.916 11.958 -14.995 1.00 96.12 89 GLU A CA 1
ATOM 702 C C . GLU A 1 89 ? 12.982 11.775 -16.087 1.00 96.12 89 GLU A C 1
ATOM 704 O O . GLU A 1 89 ? 13.799 12.672 -16.302 1.00 96.12 89 GLU A O 1
ATOM 709 N N . GLN A 1 90 ? 12.997 10.629 -16.775 1.00 93.00 90 GLN A N 1
ATOM 710 C CA . GLN A 1 90 ? 13.984 10.282 -17.805 1.00 93.00 90 GLN A CA 1
ATOM 711 C C . GLN A 1 90 ? 15.444 10.368 -17.318 1.00 93.00 90 GLN A C 1
ATOM 713 O O . GLN A 1 90 ? 16.348 10.778 -18.050 1.00 93.00 90 GLN A O 1
ATOM 718 N N . LYS A 1 91 ? 15.694 9.970 -16.068 1.00 93.75 91 LYS A N 1
ATOM 719 C CA . LYS A 1 91 ? 17.022 9.950 -15.441 1.00 93.75 91 LYS A CA 1
ATOM 720 C C . LYS A 1 91 ? 17.585 8.537 -15.417 1.00 93.75 91 LYS A C 1
ATOM 722 O O . LYS A 1 91 ? 16.872 7.588 -15.125 1.00 93.75 91 LYS A O 1
ATOM 727 N N . ASN A 1 92 ? 18.892 8.403 -15.644 1.00 91.69 92 ASN A N 1
ATOM 728 C CA . ASN A 1 92 ? 19.613 7.127 -15.527 1.00 91.69 92 ASN A CA 1
ATOM 729 C C . ASN A 1 92 ? 19.007 5.985 -16.372 1.00 91.69 92 ASN A C 1
ATOM 731 O O . ASN A 1 92 ? 19.062 4.824 -15.974 1.00 91.69 92 ASN A O 1
ATOM 735 N N . LEU A 1 93 ? 18.410 6.315 -17.522 1.00 92.75 93 LEU A N 1
ATOM 736 C CA . LEU A 1 93 ? 17.835 5.336 -18.441 1.00 92.75 93 LEU A CA 1
ATOM 737 C C . LEU A 1 93 ? 18.832 4.988 -19.546 1.00 92.75 93 LEU A C 1
ATOM 739 O O . LEU A 1 93 ? 19.387 5.878 -20.192 1.00 92.75 93 LEU A O 1
ATOM 743 N N . THR A 1 94 ? 18.995 3.695 -19.812 1.00 92.75 94 THR A N 1
ATOM 744 C CA . THR A 1 94 ? 19.734 3.196 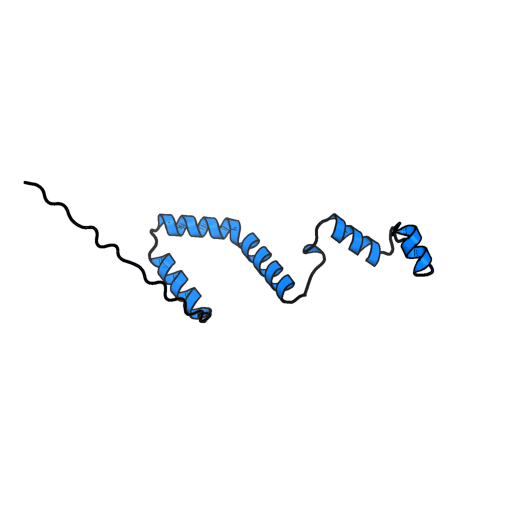-20.976 1.00 92.75 94 THR A CA 1
ATOM 745 C C . THR A 1 94 ? 18.754 2.896 -22.105 1.00 92.75 94 THR A C 1
ATOM 747 O O . THR A 1 94 ? 17.834 2.094 -21.950 1.00 92.75 94 THR A O 1
ATOM 750 N N . VAL A 1 95 ? 18.946 3.536 -23.259 1.00 92.00 95 VAL A N 1
ATOM 751 C CA . VAL A 1 95 ? 18.099 3.339 -24.442 1.00 92.00 95 VAL A CA 1
ATOM 752 C C . VAL A 1 95 ? 18.756 2.331 -25.376 1.00 92.00 95 VAL A C 1
ATOM 754 O O . VAL A 1 95 ? 19.867 2.545 -25.852 1.00 92.00 95 VAL A O 1
ATOM 757 N N . CYS A 1 96 ? 18.043 1.248 -25.671 1.00 94.12 96 CYS A N 1
ATOM 758 C CA . CYS A 1 96 ? 18.481 0.211 -26.602 1.00 94.12 96 CYS A CA 1
ATOM 759 C C . CYS A 1 96 ? 17.747 0.358 -27.941 1.00 94.12 96 CYS A C 1
ATOM 761 O O . CYS A 1 96 ? 16.536 0.571 -27.973 1.00 94.12 96 CYS A O 1
ATOM 763 N N . ALA A 1 97 ? 18.468 0.225 -29.055 1.00 94.06 97 ALA A N 1
ATOM 764 C CA . ALA A 1 97 ? 17.901 0.423 -30.392 1.00 94.06 97 ALA A CA 1
ATOM 765 C C . ALA A 1 97 ? 16.979 -0.726 -30.832 1.00 94.06 97 ALA A C 1
ATOM 767 O O . ALA A 1 97 ? 16.084 -0.536 -31.654 1.00 94.06 97 ALA A O 1
ATOM 768 N N . ASN A 1 98 ? 17.221 -1.936 -30.325 1.00 95.12 98 ASN A N 1
ATOM 769 C CA . ASN A 1 98 ? 16.454 -3.130 -30.659 1.00 95.12 98 ASN A CA 1
ATOM 770 C C . ASN A 1 98 ? 16.568 -4.209 -29.566 1.00 95.12 98 ASN A C 1
ATOM 772 O O . ASN A 1 98 ? 17.323 -4.087 -28.599 1.00 95.12 98 ASN A O 1
ATOM 776 N N . LYS A 1 99 ? 15.815 -5.296 -29.749 1.00 96.38 99 LYS A N 1
ATOM 777 C CA . LYS A 1 99 ? 15.758 -6.430 -28.819 1.00 96.38 99 LYS A CA 1
ATOM 778 C C . LYS A 1 99 ? 17.121 -7.097 -28.583 1.00 96.38 99 LYS A C 1
ATOM 780 O O . LYS A 1 99 ? 17.416 -7.456 -27.453 1.00 96.38 99 LYS A O 1
ATOM 785 N N . GLU A 1 100 ? 17.944 -7.237 -29.622 1.00 96.44 100 GLU A N 1
ATOM 786 C CA . GLU A 1 100 ? 19.274 -7.856 -29.518 1.00 96.44 100 GLU A CA 1
ATOM 787 C C . GLU A 1 100 ? 20.219 -6.997 -28.667 1.00 96.44 100 GLU A C 1
ATOM 789 O O . GLU A 1 100 ? 20.869 -7.507 -27.761 1.00 96.44 100 GLU A O 1
ATOM 794 N N . SER A 1 101 ? 20.213 -5.675 -28.873 1.00 96.12 101 SER A N 1
ATOM 795 C CA . SER A 1 101 ? 20.982 -4.743 -28.038 1.00 96.12 101 SER A CA 1
ATOM 796 C C . SER A 1 101 ? 20.536 -4.746 -26.573 1.00 96.12 101 SER A C 1
ATOM 798 O O . SER A 1 101 ? 21.385 -4.691 -25.692 1.00 96.12 101 SER A O 1
ATOM 800 N N . LEU A 1 102 ? 19.230 -4.880 -26.307 1.00 96.00 102 LEU A N 1
ATOM 801 C CA . LEU A 1 102 ? 18.702 -4.977 -24.944 1.00 96.00 102 LEU A CA 1
ATOM 802 C C . LEU A 1 102 ? 19.203 -6.237 -24.231 1.00 96.00 102 LEU A C 1
ATOM 804 O O . LEU A 1 102 ? 19.610 -6.167 -23.079 1.00 96.00 102 LEU A O 1
ATOM 808 N N . TYR A 1 103 ? 19.168 -7.387 -24.903 1.00 96.94 103 TYR A N 1
ATOM 809 C CA . TYR A 1 103 ? 19.626 -8.653 -24.327 1.00 96.94 103 TYR A CA 1
ATOM 810 C C . TYR A 1 103 ? 21.127 -8.654 -24.058 1.00 96.94 103 TYR A C 1
ATOM 812 O O . TYR A 1 103 ? 21.547 -9.044 -22.972 1.00 96.94 103 TYR A O 1
ATOM 820 N N . ASN A 1 104 ? 21.915 -8.098 -24.981 1.00 95.38 104 ASN A N 1
ATOM 821 C CA . ASN A 1 104 ? 23.347 -7.915 -24.771 1.00 95.38 104 ASN A CA 1
ATOM 822 C C . ASN A 1 104 ? 23.644 -7.014 -23.560 1.00 95.38 104 ASN A C 1
ATOM 824 O O . ASN A 1 104 ? 24.516 -7.353 -22.765 1.00 95.38 104 ASN A O 1
ATOM 828 N N . GLU A 1 105 ? 22.911 -5.907 -23.390 1.00 94.69 105 GLU A N 1
ATOM 829 C CA . GLU A 1 105 ? 23.078 -4.998 -22.244 1.00 94.69 105 GLU A CA 1
ATOM 830 C C . GLU A 1 105 ? 22.655 -5.649 -20.915 1.00 94.69 105 GLU A C 1
ATOM 832 O O . GLU A 1 105 ? 23.289 -5.441 -19.884 1.00 94.69 105 GLU A O 1
ATOM 837 N N . LEU A 1 106 ? 21.601 -6.474 -20.934 1.00 94.38 106 LEU A N 1
ATOM 838 C CA . LEU A 1 106 ? 21.120 -7.218 -19.764 1.00 94.38 106 LEU A CA 1
ATOM 839 C C . LEU A 1 106 ? 21.949 -8.477 -19.451 1.00 94.38 106 LEU A C 1
ATOM 841 O O . LEU A 1 106 ? 21.799 -9.044 -18.368 1.00 94.38 106 LEU A O 1
ATOM 845 N N . GLY A 1 107 ? 22.801 -8.924 -20.377 1.00 95.12 107 GLY A N 1
ATOM 846 C CA . GLY A 1 107 ? 23.605 -10.139 -20.239 1.00 95.12 107 GLY A CA 1
ATOM 847 C C . GLY A 1 107 ? 22.789 -11.437 -20.210 1.00 95.12 107 GLY A C 1
ATOM 848 O O . GLY A 1 107 ? 23.206 -12.386 -19.541 1.00 95.12 107 GLY A O 1
ATOM 849 N N . ILE A 1 108 ? 21.635 -11.475 -20.893 1.00 91.44 108 ILE A N 1
ATOM 850 C CA . ILE A 1 108 ? 20.712 -12.630 -20.954 1.00 91.44 108 ILE A CA 1
ATOM 851 C C . ILE A 1 108 ? 20.468 -13.133 -22.374 1.00 91.44 108 ILE A C 1
ATOM 853 O O . ILE A 1 108 ? 20.575 -12.326 -23.322 1.00 91.44 108 ILE A O 1
#

pLDDT: mean 83.92, std 19.43, range [33.75, 97.56]

Radius of gyration: 27.61 Å; Cα contacts (8 Å, |Δi|>4): 21; chains: 1; bounding box: 48×58×79 Å

Solvent-accessible surface area (backbone atoms only — not comparable to full-atom values): 6935 Å² total; per-residue (Å²): 140,89,80,88,87,78,86,80,76,81,77,80,79,79,79,87,69,96,64,85,69,58,66,70,56,55,53,50,56,49,52,56,54,54,68,70,46,54,70,69,55,46,51,53,49,51,53,49,45,73,75,41,44,69,60,53,51,54,49,52,53,49,52,51,26,60,76,69,70,60,77,56,69,84,79,51,55,72,71,56,36,51,53,50,49,26,61,77,70,70,39,98,70,86,87,60,95,44,72,68,55,42,28,63,75,70,73,102